Protein AF-A0A3D2VAX1-F1 (afdb_monomer_lite)

Secondary structure (DSSP, 8-state):
-----PPPTTS-SS----TTT-TT----TTTT-HHHHHHHHHHHHHHHHHS---

Radius of gyration: 14.4 Å; chains: 1; bounding box: 36×33×28 Å

pLDDT: mean 81.27, std 13.98, range [52.62, 94.62]

Foldseek 3Di:
DDDPDDADDPDQPDFDADCVVCVVSPDGCRVVCVVVVVVVVVVVVVCVVVVPDD

Structure (mmCIF, N/CA/C/O backbone):
data_AF-A0A3D2VAX1-F1
#
_entry.id   AF-A0A3D2VAX1-F1
#
loop_
_atom_site.group_PDB
_atom_site.id
_atom_site.type_symbol
_atom_site.label_atom_id
_atom_site.label_alt_id
_atom_site.label_comp_id
_atom_site.label_asym_id
_atom_site.label_entity_id
_atom_site.label_seq_id
_atom_site.pdbx_PDB_ins_code
_atom_site.Cartn_x
_atom_site.Cartn_y
_atom_site.Cartn_z
_atom_site.occupancy
_atom_site.B_iso_or_equiv
_atom_site.auth_seq_id
_atom_site.auth_comp_id
_atom_site.auth_asym_id
_atom_site.auth_atom_id
_atom_site.pdbx_PDB_model_num
ATOM 1 N N . LYS A 1 1 ? 5.490 23.413 13.545 1.00 52.62 1 LYS A N 1
ATOM 2 C CA . LYS A 1 1 ? 5.518 22.096 14.237 1.00 52.62 1 LYS A CA 1
ATOM 3 C C . LYS A 1 1 ? 4.591 21.164 13.463 1.00 52.62 1 LYS A C 1
ATOM 5 O O . LYS A 1 1 ? 3.454 21.577 13.274 1.00 52.62 1 LYS A O 1
ATOM 10 N N . PRO A 1 2 ? 5.033 19.998 12.964 1.00 63.12 2 PRO A N 1
ATOM 11 C CA . PRO A 1 2 ? 4.143 19.116 12.216 1.00 63.12 2 PRO A CA 1
ATOM 12 C C . PRO A 1 2 ? 3.109 18.509 13.170 1.00 63.12 2 PRO A C 1
ATOM 14 O O . PRO A 1 2 ? 3.465 17.964 14.217 1.00 63.12 2 PRO A O 1
ATOM 17 N N . ALA A 1 3 ? 1.828 18.655 12.842 1.00 60.44 3 ALA A N 1
ATOM 18 C CA . ALA A 1 3 ? 0.750 18.022 13.583 1.00 60.44 3 ALA A CA 1
ATOM 19 C C . ALA A 1 3 ? 0.717 16.534 13.216 1.00 60.44 3 ALA A C 1
ATOM 21 O O . ALA A 1 3 ? 0.590 16.180 12.046 1.00 60.44 3 ALA A O 1
ATOM 22 N N . LYS A 1 4 ? 0.837 15.651 14.212 1.00 58.47 4 LYS A N 1
ATOM 23 C CA . LYS A 1 4 ? 0.522 14.231 14.030 1.00 58.47 4 LYS A CA 1
ATOM 24 C C . LYS A 1 4 ? -0.996 14.107 13.996 1.00 58.47 4 LYS A C 1
ATOM 26 O O . LYS A 1 4 ? -1.631 14.026 15.045 1.00 58.47 4 LYS A O 1
ATOM 31 N N . VAL A 1 5 ? -1.571 14.163 12.801 1.00 61.59 5 VAL A N 1
ATOM 32 C CA . VAL A 1 5 ? -2.993 13.882 12.600 1.00 61.59 5 VAL A CA 1
ATOM 33 C C . VAL A 1 5 ? -3.197 12.404 12.930 1.00 61.59 5 VAL A C 1
ATOM 35 O O . VAL A 1 5 ? -2.598 11.537 12.294 1.00 61.59 5 VAL A O 1
ATOM 38 N N . LYS A 1 6 ? -3.958 12.107 13.989 1.00 60.94 6 LYS A N 1
ATOM 39 C CA . LYS A 1 6 ? -4.353 10.726 14.281 1.00 60.94 6 LYS A CA 1
ATOM 40 C C . LYS A 1 6 ? -5.272 10.263 13.144 1.00 60.94 6 LYS A C 1
ATOM 42 O O . LYS A 1 6 ? -6.197 11.006 12.815 1.00 60.94 6 LYS A O 1
ATOM 47 N N . PRO A 1 7 ? -5.037 9.088 12.541 1.00 59.84 7 PRO A N 1
ATOM 48 C CA . PRO A 1 7 ? -5.975 8.536 11.573 1.00 59.84 7 PRO A CA 1
ATOM 49 C C . PRO A 1 7 ? -7.346 8.373 12.244 1.00 59.84 7 PRO A C 1
ATOM 51 O O . PRO A 1 7 ? -7.424 7.925 13.388 1.00 59.84 7 PRO A O 1
ATOM 54 N N . SER A 1 8 ? -8.403 8.807 11.554 1.00 59.69 8 SER A N 1
ATOM 55 C CA . SER A 1 8 ? -9.779 8.761 12.061 1.00 59.69 8 SER A CA 1
ATOM 56 C C . SER A 1 8 ? -10.198 7.314 12.340 1.00 59.69 8 SER A C 1
ATOM 58 O O . SER A 1 8 ? -9.842 6.414 11.575 1.00 59.69 8 SER A O 1
ATOM 60 N N . GLU A 1 9 ? -10.944 7.075 13.421 1.00 56.56 9 GLU A N 1
ATOM 61 C CA . GLU A 1 9 ? -11.443 5.740 13.776 1.00 56.56 9 GLU A CA 1
A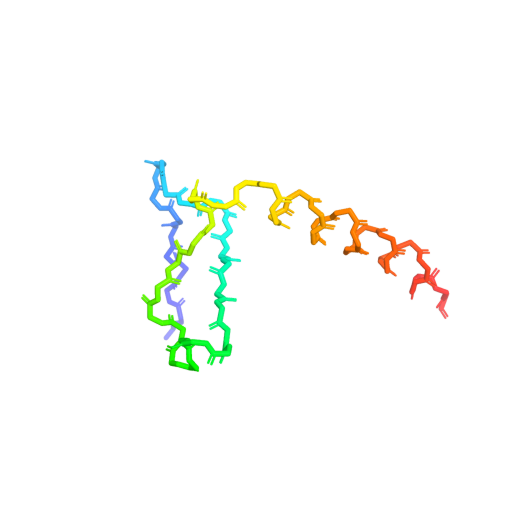TOM 62 C C . GLU A 1 9 ? -12.402 5.239 12.682 1.00 56.56 9 GLU A C 1
ATOM 64 O O . GLU A 1 9 ? -13.510 5.746 12.535 1.00 56.56 9 GLU A O 1
ATOM 69 N N . GLY A 1 10 ? -11.944 4.283 11.865 1.00 61.44 10 GLY A N 1
ATOM 70 C CA . GLY A 1 10 ? -12.676 3.748 10.706 1.00 61.44 10 GLY A CA 1
ATOM 71 C C . GLY A 1 10 ? -12.123 4.165 9.338 1.00 61.44 10 GLY A C 1
ATOM 72 O O . GLY A 1 10 ? -12.602 3.678 8.317 1.00 61.44 10 GLY A O 1
ATOM 73 N N . GLY A 1 11 ? -11.101 5.026 9.297 1.00 64.56 11 GLY A N 1
ATOM 74 C CA . GLY A 1 11 ? -10.396 5.360 8.060 1.00 64.56 11 GLY A CA 1
ATOM 75 C C . GLY A 1 11 ? -9.569 4.185 7.519 1.00 64.56 11 GLY A C 1
ATOM 76 O O . GLY A 1 11 ? -9.219 3.267 8.272 1.00 64.56 11 GLY A O 1
ATOM 77 N N . PRO A 1 12 ? -9.221 4.196 6.221 1.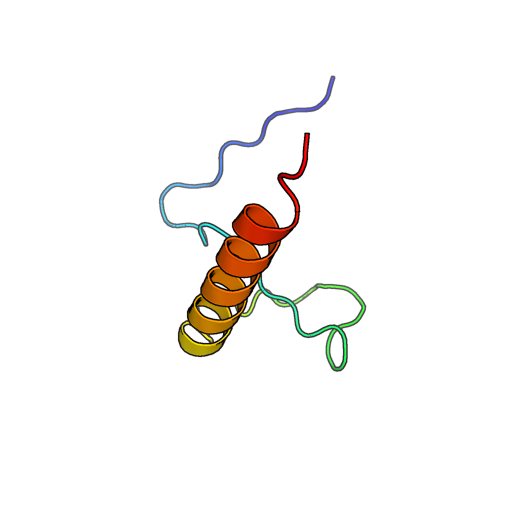00 68.31 12 PRO A N 1
ATOM 78 C CA . PRO A 1 12 ? -8.373 3.163 5.650 1.00 68.31 12 PRO A CA 1
ATOM 79 C C . PRO A 1 12 ? -7.046 3.097 6.417 1.00 68.31 12 PRO A C 1
ATOM 81 O O . PRO A 1 12 ? -6.360 4.097 6.621 1.00 68.31 12 PRO A O 1
ATOM 84 N N . THR A 1 13 ? -6.683 1.894 6.870 1.00 81.06 13 THR A N 1
ATOM 85 C CA . THR A 1 13 ? -5.445 1.655 7.644 1.00 81.06 13 THR A CA 1
ATOM 86 C C . THR A 1 13 ? -4.175 1.761 6.795 1.00 81.06 13 THR A C 1
ATOM 88 O O . THR A 1 13 ? -3.066 1.570 7.295 1.00 81.06 13 THR A O 1
ATOM 91 N N . GLY A 1 14 ? -4.333 2.040 5.506 1.00 84.75 14 GLY A N 1
ATOM 92 C CA . GLY A 1 14 ? -3.271 2.240 4.543 1.00 84.75 14 GLY A CA 1
ATOM 93 C C . GLY A 1 14 ? -3.787 2.994 3.326 1.00 84.75 14 GLY A C 1
ATOM 94 O O . GLY A 1 14 ? -4.904 3.507 3.308 1.00 84.75 14 GLY A O 1
ATOM 95 N N . GLN A 1 15 ? -2.935 3.076 2.318 1.00 89.69 15 GLN A N 1
ATOM 96 C CA . GLN A 1 15 ? -3.195 3.806 1.089 1.00 89.69 15 GLN A CA 1
ATOM 97 C C . GLN A 1 15 ? -2.821 2.912 -0.091 1.00 89.69 15 GLN A C 1
ATOM 99 O O . GLN A 1 15 ? -1.815 2.200 -0.028 1.00 89.69 15 GLN A O 1
ATOM 104 N N . LEU A 1 16 ? -3.657 2.905 -1.125 1.00 91.50 16 LEU A N 1
ATOM 105 C CA . LEU A 1 16 ? -3.399 2.216 -2.382 1.00 91.50 16 LEU A CA 1
ATOM 106 C C . LEU A 1 16 ? -3.807 3.146 -3.520 1.00 91.50 16 LEU A C 1
ATOM 108 O O . LEU A 1 16 ? -4.990 3.424 -3.679 1.00 91.50 16 LEU A O 1
ATOM 112 N N . TYR A 1 17 ? -2.826 3.567 -4.310 1.00 92.88 17 TYR A N 1
ATOM 113 C CA . TYR A 1 17 ? -3.023 4.450 -5.454 1.00 92.88 17 TYR A CA 1
ATOM 114 C C . TYR A 1 17 ? -2.639 3.737 -6.741 1.00 92.88 17 TYR A C 1
ATOM 116 O O . TYR A 1 17 ? -1.681 2.956 -6.777 1.00 92.88 17 TYR A O 1
ATOM 124 N N . ASN A 1 18 ? -3.385 4.007 -7.808 1.00 92.00 18 ASN A N 1
ATOM 125 C CA . ASN A 1 18 ? -3.061 3.514 -9.137 1.00 92.00 18 ASN A CA 1
ATOM 126 C C . ASN A 1 18 ? -2.406 4.626 -9.956 1.00 92.00 18 ASN A C 1
ATOM 128 O O . ASN A 1 18 ? -3.074 5.285 -10.742 1.00 92.00 18 ASN A O 1
ATOM 132 N N . LEU A 1 19 ? -1.087 4.767 -9.834 1.00 90.06 19 LEU A N 1
ATOM 133 C CA . LEU A 1 19 ? -0.316 5.818 -10.510 1.00 90.06 19 LEU A CA 1
ATOM 134 C C . LEU A 1 19 ? -0.434 5.817 -12.044 1.00 90.06 19 LEU A C 1
ATOM 136 O O . LEU A 1 19 ? -0.121 6.819 -12.678 1.00 90.06 19 LEU A O 1
ATOM 140 N N . ALA A 1 20 ? -0.859 4.707 -12.659 1.00 92.19 20 ALA A N 1
ATOM 141 C CA . ALA A 1 20 ? -1.068 4.657 -14.105 1.00 92.19 20 ALA A CA 1
ATOM 142 C C . ALA A 1 20 ? -2.311 5.450 -14.544 1.00 92.19 20 ALA A C 1
ATOM 144 O O . ALA A 1 20 ? -2.314 6.021 -15.631 1.00 92.19 20 ALA A O 1
ATOM 145 N N . ASN A 1 21 ? -3.348 5.477 -13.702 1.00 87.88 21 ASN A N 1
ATOM 146 C CA . ASN A 1 21 ? -4.614 6.162 -13.977 1.00 87.88 21 ASN A CA 1
ATOM 147 C C . ASN A 1 21 ? -4.784 7.445 -13.147 1.00 87.88 21 ASN A C 1
ATOM 149 O O . ASN A 1 21 ? -5.488 8.354 -13.570 1.00 87.88 21 ASN A O 1
ATOM 153 N N . ASP A 1 22 ? -4.146 7.499 -11.982 1.00 91.19 22 ASP A N 1
ATOM 154 C CA . ASP A 1 22 ? -4.216 8.560 -10.982 1.00 91.19 22 ASP A CA 1
ATOM 155 C C . ASP A 1 22 ? -2.789 8.926 -10.523 1.00 91.19 22 ASP A C 1
ATOM 157 O O . ASP A 1 22 ? -2.333 8.504 -9.456 1.00 91.19 22 ASP A O 1
ATOM 161 N N . PRO A 1 23 ? -2.027 9.648 -11.366 1.00 90.06 23 PRO A N 1
ATOM 162 C CA . PRO A 1 23 ? -0.663 10.065 -11.042 1.00 90.06 23 PRO A CA 1
ATOM 163 C C . PRO A 1 23 ? -0.609 11.117 -9.926 1.00 90.06 23 PRO A C 1
ATOM 165 O O . PRO A 1 23 ? 0.439 11.277 -9.305 1.00 90.06 23 PRO A O 1
ATOM 168 N N . ASP A 1 24 ? -1.719 11.816 -9.676 1.00 92.50 24 ASP A N 1
ATOM 169 C CA . ASP A 1 24 ? -1.855 12.821 -8.619 1.00 92.50 24 ASP A CA 1
ATOM 170 C C . ASP A 1 24 ? -2.258 12.207 -7.261 1.00 92.50 24 ASP A C 1
ATOM 172 O O . ASP A 1 24 ? -2.477 12.950 -6.305 1.00 92.50 24 ASP A O 1
ATOM 176 N N . GLU A 1 25 ? -2.366 10.871 -7.163 1.00 91.12 25 GLU A N 1
ATOM 177 C CA . GLU A 1 25 ? -2.716 10.128 -5.936 1.00 91.12 25 GLU A CA 1
ATOM 178 C C . GLU A 1 25 ? -3.996 10.654 -5.254 1.00 91.12 25 GLU A C 1
ATOM 180 O O . GLU A 1 25 ? -4.096 10.761 -4.027 1.00 91.12 25 GLU A O 1
ATOM 185 N N . SER A 1 26 ? -4.988 11.020 -6.062 1.00 89.75 26 SER A N 1
ATOM 186 C CA . SER A 1 26 ? -6.248 11.595 -5.600 1.00 89.75 26 SER A CA 1
ATOM 187 C C . SER A 1 26 ? -7.234 10.547 -5.078 1.00 89.75 26 SER A C 1
ATOM 189 O O . SER A 1 26 ? -8.043 10.866 -4.203 1.00 89.75 26 SER A O 1
ATOM 191 N N . ASP A 1 27 ? -7.177 9.310 -5.580 1.00 88.81 27 ASP A N 1
ATOM 192 C CA . ASP A 1 27 ? -8.165 8.266 -5.309 1.00 88.81 27 ASP A CA 1
ATOM 193 C C . ASP A 1 27 ? -7.581 7.074 -4.536 1.00 88.81 27 ASP A C 1
ATOM 195 O O . ASP A 1 27 ? -6.762 6.295 -5.032 1.00 88.81 27 ASP A O 1
ATOM 199 N N . ASN A 1 28 ? -8.011 6.920 -3.281 1.00 88.94 28 ASN A N 1
ATOM 200 C CA . ASN A 1 28 ? -7.504 5.871 -2.403 1.00 88.94 28 ASN A CA 1
ATOM 201 C C . ASN A 1 28 ? -8.324 4.579 -2.530 1.00 88.94 28 ASN A C 1
ATOM 203 O O . ASN A 1 28 ? -9.272 4.340 -1.779 1.00 88.94 28 ASN A O 1
ATOM 207 N N . LEU A 1 29 ? -7.835 3.675 -3.371 1.00 90.31 29 LEU A N 1
ATOM 208 C CA . LEU A 1 29 ? -8.436 2.376 -3.675 1.00 90.31 29 LEU A CA 1
ATOM 209 C C . LEU A 1 29 ? -8.220 1.311 -2.582 1.00 90.31 29 LEU A C 1
ATOM 211 O O . LEU A 1 29 ? -8.513 0.131 -2.795 1.00 90.31 29 LEU A O 1
ATOM 215 N N . PHE A 1 30 ? -7.677 1.676 -1.413 1.00 89.31 30 PHE A N 1
ATOM 216 C CA . PHE A 1 30 ? -7.279 0.723 -0.368 1.00 89.31 30 PHE A CA 1
ATOM 217 C C . PHE A 1 30 ? -8.443 -0.123 0.158 1.00 89.31 30 PHE A C 1
ATOM 219 O O . PHE A 1 30 ? -8.260 -1.305 0.446 1.00 89.31 30 PHE A O 1
ATOM 226 N N . VAL A 1 31 ? -9.629 0.474 0.301 1.00 86.75 31 VAL A N 1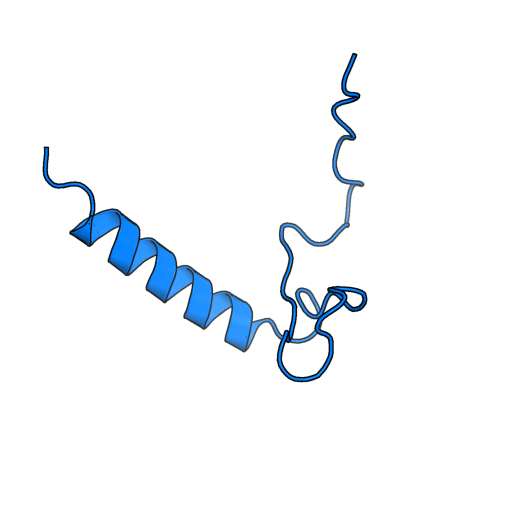
ATOM 227 C CA . VAL A 1 31 ? -10.831 -0.240 0.771 1.00 86.75 31 VAL A CA 1
ATOM 228 C C . VAL A 1 31 ? -11.494 -1.015 -0.369 1.00 86.75 31 VAL A C 1
ATOM 230 O O . VAL A 1 31 ? -12.053 -2.083 -0.139 1.00 86.75 31 VAL A O 1
ATOM 233 N N . GLU A 1 32 ? -11.397 -0.504 -1.596 1.00 89.44 32 GLU A N 1
ATOM 234 C CA . GLU A 1 32 ? -12.053 -1.069 -2.778 1.00 89.44 32 GLU A CA 1
ATOM 235 C C . GLU A 1 32 ? -11.318 -2.281 -3.354 1.00 89.44 32 GLU A C 1
ATOM 237 O O . GLU A 1 32 ? -11.948 -3.170 -3.918 1.00 89.44 32 GLU A O 1
ATOM 242 N N . ASN A 1 33 ? -9.993 -2.353 -3.188 1.00 90.81 33 ASN A N 1
ATOM 243 C CA . ASN A 1 33 ? -9.160 -3.407 -3.772 1.00 90.81 33 ASN A CA 1
ATOM 244 C C . ASN A 1 33 ? -8.384 -4.211 -2.707 1.00 90.81 33 ASN A C 1
ATOM 246 O O . ASN A 1 33 ? -7.144 -4.215 -2.707 1.00 90.81 33 ASN A O 1
ATOM 250 N N . PRO A 1 34 ? -9.075 -4.940 -1.806 1.00 89.25 34 PRO A N 1
ATOM 251 C CA . PRO A 1 34 ? -8.428 -5.694 -0.731 1.00 89.25 34 PRO A CA 1
ATOM 252 C C . PRO A 1 34 ? -7.477 -6.787 -1.248 1.00 89.25 34 PRO A C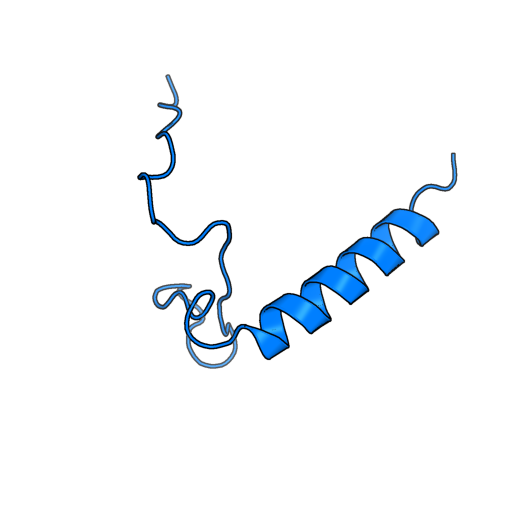 1
ATOM 254 O O . PRO A 1 34 ? -6.452 -7.054 -0.616 1.00 89.25 34 PRO A O 1
ATOM 257 N N . ASP A 1 35 ? -7.756 -7.378 -2.413 1.00 93.31 35 ASP A N 1
ATOM 258 C CA . ASP A 1 35 ? -6.902 -8.401 -3.032 1.00 93.31 35 ASP A CA 1
ATOM 259 C C . ASP A 1 35 ? -5.530 -7.847 -3.442 1.00 93.31 35 ASP A C 1
ATOM 261 O O . ASP A 1 35 ? -4.487 -8.464 -3.192 1.00 93.31 35 ASP A O 1
ATOM 265 N N . ILE A 1 36 ? -5.509 -6.641 -4.022 1.00 92.19 36 ILE A N 1
ATOM 266 C CA . ILE A 1 36 ? -4.271 -5.953 -4.413 1.00 92.19 36 ILE A CA 1
ATOM 267 C C . ILE A 1 36 ? -3.472 -5.588 -3.161 1.00 92.19 36 ILE A C 1
ATOM 269 O O . ILE A 1 36 ? -2.267 -5.848 -3.098 1.00 92.19 36 ILE A O 1
ATOM 273 N N . VAL A 1 37 ? -4.144 -5.071 -2.127 1.00 91.38 37 VAL A N 1
ATOM 274 C CA . VAL A 1 37 ? -3.517 -4.774 -0.831 1.00 91.38 37 VAL A CA 1
ATOM 275 C C . VAL A 1 37 ? -2.879 -6.029 -0.230 1.00 91.38 37 VAL A C 1
ATOM 277 O O . VAL A 1 37 ? -1.738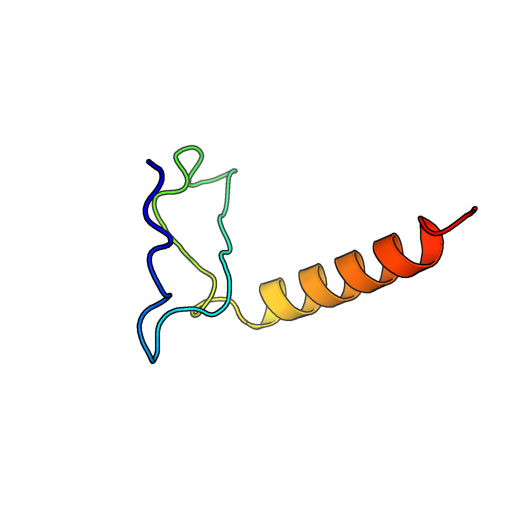 -5.975 0.233 1.00 91.38 37 VAL A O 1
ATOM 280 N N . ALA A 1 38 ? -3.571 -7.172 -0.246 1.00 92.44 38 ALA A N 1
ATOM 281 C CA . ALA A 1 38 ? -3.044 -8.426 0.286 1.00 92.44 38 ALA A CA 1
ATOM 282 C C . ALA A 1 38 ? -1.787 -8.889 -0.468 1.00 92.44 38 ALA A C 1
ATOM 284 O O . ALA A 1 38 ? -0.785 -9.248 0.162 1.00 92.44 38 ALA A O 1
ATOM 285 N N . ARG A 1 39 ? -1.806 -8.816 -1.805 1.00 94.62 39 ARG A N 1
ATOM 286 C CA . ARG A 1 39 ? -0.661 -9.163 -2.656 1.00 94.62 39 ARG A CA 1
ATOM 287 C C . ARG A 1 39 ? 0.546 -8.264 -2.382 1.00 94.62 39 ARG A C 1
ATOM 289 O O . ARG A 1 39 ? 1.635 -8.778 -2.122 1.00 94.62 39 ARG A O 1
ATOM 296 N N . LEU A 1 40 ? 0.350 -6.945 -2.380 1.00 92.44 40 LEU A N 1
ATOM 297 C CA . LEU A 1 40 ? 1.417 -5.975 -2.117 1.00 92.44 40 LEU A CA 1
ATOM 298 C C . LEU A 1 40 ? 1.970 -6.112 -0.693 1.00 92.44 40 LEU A C 1
ATOM 300 O O . LEU A 1 40 ? 3.180 -6.054 -0.490 1.00 92.44 40 LEU A O 1
ATOM 304 N N . ARG A 1 41 ? 1.118 -6.390 0.304 1.00 90.81 41 ARG A N 1
ATOM 305 C CA . ARG A 1 41 ? 1.570 -6.680 1.676 1.00 90.81 41 ARG A CA 1
ATOM 306 C C . ARG A 1 41 ? 2.413 -7.950 1.759 1.00 90.81 41 ARG A C 1
ATOM 308 O O . ARG A 1 41 ? 3.384 -7.987 2.514 1.00 90.81 41 ARG A O 1
ATOM 315 N N . ALA A 1 42 ? 2.047 -9.003 1.032 1.00 93.06 42 ALA A N 1
ATOM 316 C CA . ALA A 1 42 ? 2.829 -10.237 0.997 1.00 93.06 42 ALA A CA 1
ATOM 317 C C . ALA A 1 42 ? 4.208 -10.006 0.359 1.00 93.06 42 ALA A C 1
ATOM 319 O O . ALA A 1 42 ? 5.218 -10.504 0.863 1.00 93.06 42 ALA A O 1
ATOM 320 N N . GLU A 1 43 ? 4.251 -9.212 -0.708 1.00 92.69 43 GLU A N 1
ATOM 321 C CA . GLU A 1 43 ? 5.478 -8.795 -1.378 1.00 92.69 43 GLU A CA 1
ATOM 322 C C . GLU A 1 43 ? 6.363 -7.921 -0.486 1.00 92.69 43 GLU A C 1
ATOM 324 O O . GLU A 1 43 ? 7.542 -8.234 -0.329 1.00 92.69 43 GLU A O 1
ATOM 329 N N . LEU A 1 44 ? 5.795 -6.924 0.197 1.00 90.38 44 LEU A N 1
ATOM 330 C CA . LEU A 1 44 ? 6.512 -6.111 1.181 1.00 90.38 44 LEU A CA 1
ATOM 331 C C . LEU A 1 44 ? 7.177 -6.994 2.241 1.00 90.38 44 LEU A C 1
ATOM 333 O O . LEU A 1 44 ? 8.386 -6.916 2.436 1.00 90.38 44 LEU A O 1
ATOM 337 N N . LYS A 1 45 ? 6.427 -7.917 2.857 1.00 90.88 45 LYS A N 1
ATOM 338 C CA . LYS A 1 45 ? 6.979 -8.857 3.849 1.00 90.88 45 LYS A CA 1
ATOM 339 C C . LYS A 1 45 ? 8.083 -9.742 3.273 1.00 90.88 45 LYS A C 1
ATOM 341 O O . LYS A 1 45 ? 8.962 -10.195 4.006 1.00 90.88 45 LYS A O 1
ATOM 346 N N . ARG A 1 46 ? 8.020 -10.083 1.983 1.00 91.25 46 ARG A N 1
ATOM 347 C CA . ARG A 1 46 ? 9.078 -10.841 1.302 1.00 91.25 46 ARG A CA 1
ATOM 348 C C . ARG A 1 46 ? 10.345 -9.993 1.198 1.00 91.25 46 ARG A C 1
ATOM 350 O O . ARG A 1 46 ? 11.397 -10.473 1.608 1.00 91.25 46 ARG A O 1
ATOM 357 N N . VAL A 1 47 ? 10.222 -8.743 0.748 1.00 90.19 47 VAL A N 1
ATOM 358 C CA . VAL A 1 47 ? 11.341 -7.793 0.633 1.00 90.19 47 VAL A CA 1
ATOM 359 C C . VAL A 1 47 ? 11.940 -7.456 1.998 1.00 90.19 47 VAL A C 1
ATOM 361 O O . VAL A 1 47 ? 13.155 -7.470 2.147 1.00 90.19 47 VAL A O 1
ATOM 364 N N . GLU A 1 48 ? 11.125 -7.226 3.028 1.00 87.06 48 GLU A N 1
ATOM 365 C CA . GLU A 1 48 ? 11.606 -6.960 4.392 1.00 87.06 48 GLU A CA 1
ATOM 366 C C . GLU A 1 48 ? 12.419 -8.123 4.971 1.00 87.06 48 GLU A C 1
ATOM 368 O O . GLU A 1 48 ? 13.369 -7.903 5.726 1.00 87.06 48 GLU A O 1
ATOM 373 N N . ARG A 1 49 ? 12.040 -9.362 4.633 1.00 86.50 49 ARG A N 1
ATOM 374 C CA . ARG A 1 49 ? 12.767 -10.570 5.036 1.00 86.50 49 ARG A CA 1
ATOM 375 C C . ARG A 1 49 ? 14.051 -10.766 4.235 1.00 86.50 49 ARG A C 1
ATOM 377 O O . ARG A 1 49 ? 15.036 -11.201 4.817 1.00 86.50 49 ARG A O 1
ATOM 384 N N . SER A 1 50 ? 14.061 -10.438 2.942 1.00 83.44 50 SER A N 1
ATOM 385 C CA . SER A 1 50 ? 15.257 -10.568 2.096 1.00 83.44 50 SER A CA 1
ATOM 386 C C . SER A 1 50 ? 16.251 -9.412 2.255 1.00 83.44 50 SER A C 1
ATOM 388 O O . SER A 1 50 ? 17.448 -9.603 2.083 1.00 83.44 50 SER A O 1
ATOM 390 N N . GLY A 1 51 ? 15.768 -8.210 2.579 1.00 69.44 51 GLY A N 1
ATOM 391 C CA . GLY A 1 51 ? 16.555 -6.977 2.685 1.00 69.44 51 GLY A CA 1
ATOM 392 C C . GLY A 1 51 ? 17.202 -6.747 4.051 1.00 69.44 51 GLY A C 1
ATOM 393 O O . GLY A 1 51 ? 18.021 -5.848 4.190 1.00 69.44 51 GLY A O 1
ATOM 394 N N . ARG A 1 52 ? 16.888 -7.564 5.064 1.00 59.78 52 ARG A N 1
ATOM 395 C CA . ARG A 1 52 ? 17.579 -7.557 6.363 1.00 59.78 52 ARG A CA 1
ATOM 396 C C . ARG A 1 52 ? 18.817 -8.457 6.325 1.00 59.78 52 ARG A C 1
ATOM 398 O O . ARG A 1 52 ? 18.910 -9.442 7.051 1.00 59.78 52 ARG A O 1
ATOM 405 N N . SER A 1 53 ? 19.769 -8.100 5.470 1.00 54.91 53 SER A N 1
ATOM 406 C CA . SER A 1 53 ? 21.154 -8.563 5.579 1.00 54.91 53 SER A CA 1
ATOM 407 C C . SER A 1 53 ? 21.953 -7.442 6.243 1.00 54.91 53 SER A C 1
ATOM 409 O O . SER A 1 53 ? 22.004 -6.352 5.689 1.00 54.91 53 SER A O 1
ATOM 411 N N . ARG A 1 54 ? 22.434 -7.743 7.4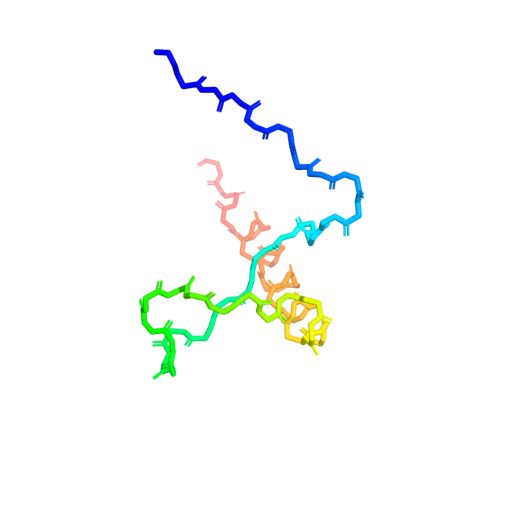57 1.00 54.06 54 ARG A N 1
ATOM 412 C CA . ARG A 1 54 ? 23.248 -6.964 8.418 1.00 54.06 54 ARG A CA 1
ATOM 413 C C . ARG A 1 54 ? 23.866 -5.644 7.962 1.00 54.06 54 ARG A C 1
ATOM 415 O O . ARG A 1 54 ? 24.624 -5.659 6.972 1.00 54.06 54 ARG A O 1
#

Sequence (54 aa):
KPAKVKPSEGGPTGQLYNLANDPDESDNLFVENPDIVARLRAELKRVERSGRSR